Protein AF-A0A3M2U876-F1 (afdb_monomer_lite)

Radius of gyration: 27.1 Å; chains: 1; bounding box: 51×23×72 Å

Structure (mmCIF, N/CA/C/O backbone):
data_AF-A0A3M2U876-F1
#
_entry.id   AF-A0A3M2U876-F1
#
loop_
_atom_site.group_PDB
_atom_site.id
_atom_site.type_symbol
_atom_site.label_atom_id
_atom_site.label_alt_id
_atom_site.label_comp_id
_atom_site.label_asym_id
_atom_site.label_entity_id
_atom_site.label_seq_id
_atom_site.pdbx_PDB_ins_code
_atom_site.Cartn_x
_atom_site.Cartn_y
_atom_site.Cartn_z
_atom_site.occupancy
_atom_site.B_iso_or_equiv
_atom_site.auth_seq_id
_atom_site.auth_comp_id
_atom_site.auth_asym_id
_atom_site.auth_atom_id
_atom_site.pdbx_PDB_model_num
ATOM 1 N N . VAL A 1 1 ? 20.938 -2.171 9.470 1.00 62.50 1 VAL A N 1
ATOM 2 C CA . VAL A 1 1 ? 21.440 -1.481 8.250 1.00 62.50 1 VAL A CA 1
ATOM 3 C C . VAL A 1 1 ? 20.493 -1.636 7.054 1.00 62.50 1 VAL A C 1
ATOM 5 O O . VAL A 1 1 ? 20.109 -0.624 6.484 1.00 62.50 1 VAL A O 1
ATOM 8 N N . ALA A 1 2 ? 20.040 -2.848 6.699 1.00 88.06 2 ALA A N 1
ATOM 9 C CA . ALA A 1 2 ? 19.196 -3.081 5.513 1.00 88.06 2 ALA A CA 1
ATOM 10 C C . ALA A 1 2 ? 17.854 -2.311 5.481 1.00 88.06 2 ALA A C 1
ATOM 12 O O . ALA A 1 2 ? 17.417 -1.889 4.414 1.00 88.06 2 ALA A O 1
ATOM 13 N N . THR A 1 3 ? 17.208 -2.093 6.629 1.00 91.88 3 THR A N 1
ATOM 14 C CA . THR A 1 3 ? 15.942 -1.342 6.735 1.00 91.88 3 THR A CA 1
ATOM 15 C C . THR A 1 3 ? 16.098 0.135 6.381 1.00 91.88 3 THR A C 1
ATOM 17 O O . THR A 1 3 ? 15.339 0.645 5.561 1.00 91.88 3 THR A O 1
ATOM 20 N N . LEU A 1 4 ? 17.110 0.807 6.936 1.00 93.12 4 LEU A N 1
ATOM 21 C CA . LEU A 1 4 ? 17.390 2.215 6.630 1.00 93.12 4 LEU A CA 1
ATOM 22 C C . LEU A 1 4 ? 17.834 2.403 5.177 1.00 93.12 4 LEU A C 1
ATOM 24 O O . LEU A 1 4 ? 17.390 3.343 4.529 1.00 93.12 4 LEU A O 1
ATOM 28 N N . LEU A 1 5 ? 18.636 1.478 4.640 1.00 92.00 5 LEU A N 1
ATOM 29 C CA . LEU A 1 5 ? 19.031 1.502 3.231 1.00 92.00 5 LEU A CA 1
ATOM 30 C C . LEU A 1 5 ? 17.821 1.356 2.297 1.00 92.00 5 LEU A C 1
ATOM 32 O O . LEU A 1 5 ? 17.692 2.119 1.346 1.00 92.00 5 LEU A O 1
ATOM 36 N N . ARG A 1 6 ? 16.909 0.413 2.574 1.00 88.38 6 ARG A N 1
ATOM 37 C CA . ARG A 1 6 ? 15.669 0.254 1.795 1.00 88.38 6 ARG A CA 1
ATOM 38 C C . ARG A 1 6 ? 14.802 1.506 1.851 1.00 88.38 6 ARG A C 1
ATOM 40 O O . ARG A 1 6 ? 14.275 1.914 0.821 1.00 88.38 6 ARG A O 1
ATOM 47 N N . LEU A 1 7 ? 14.648 2.113 3.026 1.00 92.69 7 LEU A N 1
ATOM 48 C CA . LEU A 1 7 ? 13.887 3.353 3.164 1.00 92.69 7 LEU A CA 1
ATOM 49 C C . LEU A 1 7 ? 14.537 4.490 2.365 1.00 92.69 7 LEU A C 1
ATOM 51 O O . LEU A 1 7 ? 13.863 5.135 1.567 1.00 92.69 7 LEU A O 1
ATOM 55 N N . ALA A 1 8 ? 15.850 4.680 2.518 1.00 89.69 8 ALA A N 1
ATOM 56 C CA . ALA A 1 8 ? 16.608 5.697 1.797 1.00 89.69 8 ALA A CA 1
ATOM 57 C C . ALA A 1 8 ? 16.508 5.522 0.274 1.00 89.69 8 ALA A C 1
ATOM 59 O O . ALA A 1 8 ? 16.268 6.498 -0.430 1.00 89.69 8 ALA A O 1
ATOM 60 N N . LEU A 1 9 ? 16.621 4.288 -0.230 1.00 88.44 9 LEU A N 1
ATOM 61 C CA . LEU A 1 9 ? 16.457 3.985 -1.653 1.00 88.44 9 LEU A CA 1
ATOM 62 C C . LEU A 1 9 ? 15.037 4.290 -2.146 1.00 88.44 9 LEU A C 1
ATOM 64 O O . LEU A 1 9 ? 14.899 4.962 -3.159 1.00 88.44 9 LEU A O 1
ATOM 68 N N . ASN A 1 10 ? 13.987 3.882 -1.424 1.00 87.69 10 ASN A N 1
ATOM 69 C CA . ASN A 1 10 ? 12.603 4.177 -1.826 1.00 87.69 10 ASN A CA 1
ATOM 70 C C . ASN A 1 10 ? 12.327 5.688 -1.899 1.00 87.69 10 ASN A C 1
ATOM 72 O O . ASN A 1 10 ? 11.737 6.171 -2.868 1.00 87.69 10 ASN A O 1
ATOM 76 N N . VAL A 1 11 ? 12.787 6.446 -0.901 1.00 90.88 11 VAL A N 1
ATOM 77 C CA . VAL A 1 11 ? 12.613 7.905 -0.858 1.00 90.88 11 VAL A CA 1
ATOM 78 C C . VAL A 1 11 ? 13.422 8.586 -1.965 1.00 90.88 11 VAL A C 1
ATOM 80 O O . VAL A 1 11 ? 12.890 9.429 -2.688 1.00 90.88 11 VAL A O 1
ATOM 83 N N . ALA A 1 12 ? 14.6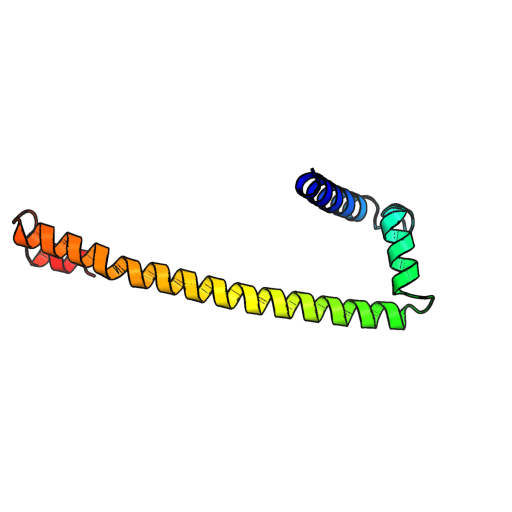89 8.197 -2.143 1.00 88.38 12 ALA A N 1
ATOM 84 C CA . ALA A 1 12 ? 15.552 8.753 -3.180 1.00 88.38 12 ALA A CA 1
ATOM 85 C C . ALA A 1 12 ? 15.024 8.453 -4.590 1.00 88.38 12 ALA A C 1
ATOM 87 O O . ALA A 1 12 ? 14.939 9.366 -5.409 1.00 88.38 12 ALA A O 1
ATOM 88 N N . SER A 1 13 ? 14.612 7.212 -4.865 1.00 86.38 13 SER A N 1
ATOM 89 C CA . SER A 1 13 ? 14.041 6.822 -6.158 1.00 86.38 13 SER A CA 1
ATOM 90 C C . SER A 1 13 ? 12.762 7.596 -6.466 1.00 86.38 13 SER A C 1
ATOM 92 O O . SER A 1 13 ? 12.643 8.147 -7.555 1.00 86.38 13 SER A O 1
ATOM 94 N N . THR A 1 14 ? 11.849 7.727 -5.498 1.00 88.81 14 THR A N 1
ATOM 95 C CA . THR A 1 14 ? 10.610 8.504 -5.684 1.00 88.81 14 THR A CA 1
ATOM 96 C C . THR A 1 14 ? 10.917 9.968 -6.001 1.00 8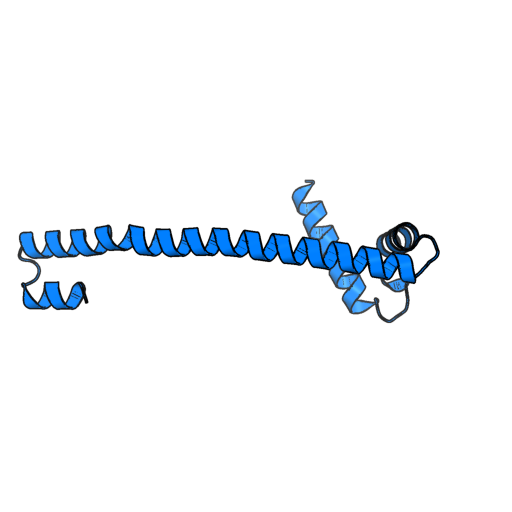8.81 14 THR A C 1
ATOM 98 O O . THR A 1 14 ? 10.360 10.531 -6.940 1.00 88.81 14 THR A O 1
ATOM 101 N N . ARG A 1 15 ? 11.861 10.582 -5.274 1.00 88.00 15 ARG A N 1
ATOM 102 C CA . ARG A 1 15 ? 12.286 11.964 -5.527 1.00 88.00 15 ARG A CA 1
ATOM 103 C C . ARG A 1 15 ? 12.858 12.144 -6.934 1.00 88.00 15 ARG A C 1
ATOM 105 O O . ARG A 1 15 ? 12.521 13.117 -7.600 1.00 88.00 15 ARG A O 1
ATOM 112 N N . VAL A 1 16 ? 13.727 11.237 -7.381 1.00 84.88 16 VAL A N 1
ATOM 113 C CA . VAL A 1 16 ? 14.336 11.329 -8.717 1.00 84.88 16 VAL A CA 1
ATOM 114 C C . VAL A 1 16 ? 13.276 11.181 -9.809 1.00 84.88 16 VAL A C 1
ATOM 116 O O . VAL A 1 16 ? 13.289 11.966 -10.752 1.00 84.88 16 VAL A O 1
ATOM 119 N N . VAL A 1 17 ? 12.316 10.264 -9.648 1.00 83.81 17 VAL A N 1
ATOM 120 C CA . VAL A 1 17 ? 11.182 10.111 -10.576 1.00 83.81 17 VAL A CA 1
ATOM 121 C C . VAL A 1 17 ? 10.331 11.381 -10.633 1.00 83.81 17 VAL A C 1
ATOM 123 O O . VAL A 1 17 ? 9.975 11.816 -11.721 1.00 83.81 17 VAL A O 1
ATOM 126 N N . MET A 1 18 ? 10.031 12.011 -9.494 1.00 83.69 18 MET A N 1
ATOM 127 C CA . MET A 1 18 ? 9.223 13.237 -9.481 1.00 83.69 18 MET A CA 1
ATOM 128 C C . MET A 1 18 ? 9.945 14.451 -10.075 1.00 83.69 18 MET A C 1
ATOM 130 O O . MET A 1 18 ? 9.294 15.302 -10.669 1.00 83.69 18 MET A O 1
ATOM 134 N N . LEU A 1 19 ? 11.267 14.552 -9.905 1.00 84.56 19 LEU A N 1
ATOM 135 C CA . LEU A 1 19 ? 12.042 15.698 -10.393 1.00 84.56 19 LEU A CA 1
ATOM 136 C C . LEU A 1 19 ? 12.440 15.571 -11.866 1.00 84.56 19 LEU A C 1
ATOM 138 O O . LEU A 1 19 ? 12.410 16.563 -12.582 1.00 84.56 19 LEU A O 1
ATOM 142 N N . HIS A 1 20 ? 12.805 14.366 -12.303 1.00 80.50 20 HIS A N 1
ATOM 143 C CA . HIS A 1 20 ? 13.447 14.139 -13.600 1.00 80.50 20 HIS A CA 1
ATOM 144 C C . HIS A 1 20 ? 12.716 13.100 -14.461 1.00 80.50 20 HIS A C 1
ATOM 146 O O . HIS A 1 20 ? 13.154 12.789 -15.561 1.00 80.50 20 HIS A O 1
ATOM 152 N N . GLY A 1 21 ? 11.596 12.532 -14.000 1.00 73.38 21 GLY A N 1
ATOM 153 C CA . GLY A 1 21 ? 10.867 11.500 -14.749 1.00 73.38 21 GLY A CA 1
ATOM 154 C C . GLY A 1 21 ? 10.279 11.987 -16.077 1.00 73.38 21 GLY A C 1
ATOM 155 O O . GLY A 1 21 ? 10.045 11.178 -16.971 1.00 73.38 21 GLY A O 1
ATOM 156 N N . GLN A 1 22 ? 10.077 13.298 -16.219 1.00 72.56 22 GLN A N 1
ATOM 157 C CA . GLN A 1 22 ? 9.602 13.937 -17.450 1.00 72.56 22 GLN A CA 1
ATOM 158 C C . GLN A 1 22 ? 10.707 14.159 -18.497 1.00 72.56 22 GLN A C 1
ATOM 160 O O . GLN A 1 22 ? 10.397 14.273 -19.679 1.00 72.56 22 GLN A O 1
ATOM 165 N N . ASP A 1 23 ? 11.983 14.143 -18.095 1.00 72.38 23 ASP A N 1
ATOM 166 C CA . ASP A 1 23 ? 13.137 14.389 -18.978 1.00 72.38 23 ASP A CA 1
ATOM 167 C C . ASP A 1 23 ? 13.573 13.125 -19.756 1.00 72.38 23 ASP A C 1
ATOM 169 O O . ASP A 1 23 ? 14.607 13.104 -20.426 1.00 72.38 23 ASP A O 1
ATOM 173 N N . GLY A 1 24 ? 12.780 12.049 -19.677 1.00 64.31 24 GLY A N 1
ATOM 174 C CA . GLY A 1 24 ? 12.976 10.786 -20.391 1.0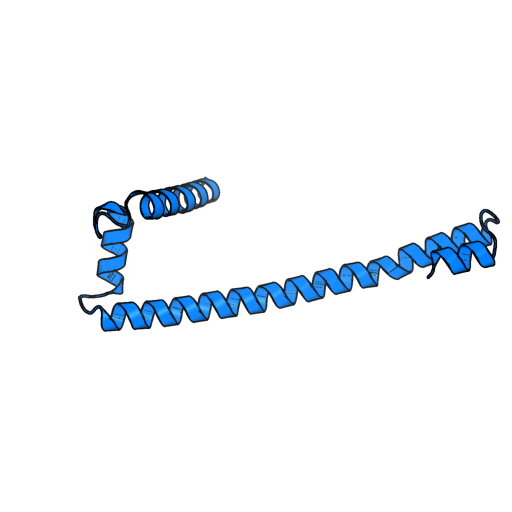0 64.31 24 GLY A CA 1
ATOM 175 C C . GLY A 1 24 ? 13.427 9.617 -19.505 1.00 64.31 24 GLY A C 1
ATOM 176 O O . GLY A 1 24 ? 13.799 9.771 -18.343 1.00 64.31 24 GLY A O 1
ATOM 177 N N . HIS A 1 25 ? 13.410 8.404 -20.071 1.00 60.75 25 HIS A N 1
ATOM 178 C CA . HIS A 1 25 ? 13.649 7.145 -19.342 1.00 60.75 25 HIS A CA 1
ATOM 179 C C . HIS A 1 25 ? 15.006 7.069 -18.616 1.00 60.75 25 HIS A C 1
ATOM 181 O O . HIS A 1 25 ? 15.109 6.403 -17.588 1.00 60.75 25 HIS A O 1
ATOM 187 N N . ALA A 1 26 ? 16.029 7.775 -19.110 1.00 62.12 26 ALA A N 1
ATOM 188 C CA . ALA A 1 26 ? 17.363 7.811 -18.505 1.00 62.12 26 ALA A CA 1
ATOM 189 C C . ALA A 1 26 ? 17.463 8.749 -17.285 1.00 62.12 26 ALA A C 1
ATOM 191 O O . ALA A 1 26 ? 18.323 8.561 -16.420 1.00 62.12 26 ALA A O 1
ATOM 192 N N . ALA A 1 27 ? 16.579 9.744 -17.191 1.00 59.34 27 ALA A N 1
ATOM 193 C CA . ALA A 1 27 ? 16.646 10.803 -16.190 1.00 59.34 27 ALA A CA 1
ATOM 194 C C . ALA A 1 27 ? 16.057 10.378 -14.828 1.00 59.34 27 ALA A C 1
ATOM 196 O O . ALA A 1 27 ? 16.483 10.861 -13.780 1.00 59.34 27 ALA A O 1
ATOM 197 N N . ALA A 1 28 ? 15.180 9.366 -14.817 1.00 64.62 28 ALA A N 1
ATOM 198 C CA . ALA A 1 28 ? 14.659 8.747 -13.595 1.00 64.62 28 ALA A CA 1
ATOM 199 C C . ALA A 1 28 ? 15.703 7.891 -12.831 1.00 64.62 28 ALA A C 1
ATOM 201 O O . ALA A 1 28 ? 15.469 7.491 -11.689 1.00 64.62 28 ALA A O 1
ATOM 202 N N . GLY A 1 29 ? 16.873 7.629 -13.427 1.00 74.38 29 GLY A N 1
ATOM 203 C CA . GLY A 1 29 ? 17.989 6.905 -12.816 1.00 74.38 29 GLY A CA 1
ATOM 204 C C . GLY A 1 29 ? 18.245 5.524 -13.431 1.00 74.38 29 GLY A C 1
ATOM 205 O O . GLY A 1 29 ? 17.322 4.785 -13.767 1.00 74.38 29 GLY A O 1
ATOM 206 N N . LYS A 1 30 ? 19.529 5.141 -13.519 1.00 78.12 30 LYS A N 1
ATOM 207 C CA . LYS A 1 30 ? 20.000 3.927 -14.223 1.00 78.12 30 LYS A CA 1
ATOM 208 C C . LYS A 1 30 ? 19.360 2.625 -13.733 1.00 78.12 30 LYS A C 1
ATOM 210 O O . LYS A 1 30 ? 19.109 1.730 -14.530 1.00 78.12 30 LYS A O 1
ATOM 215 N N . VAL A 1 31 ? 19.087 2.520 -12.431 1.00 81.44 31 VAL A N 1
ATOM 216 C CA . VAL A 1 31 ? 18.446 1.330 -11.843 1.00 81.44 31 VAL A CA 1
ATOM 217 C C . VAL A 1 31 ? 16.998 1.199 -12.320 1.00 81.44 31 VAL A C 1
ATOM 219 O O . VAL A 1 31 ? 16.566 0.100 -12.648 1.00 81.44 31 VAL A O 1
ATOM 222 N N . ILE A 1 32 ? 16.264 2.313 -12.397 1.00 81.56 32 ILE A N 1
ATOM 223 C CA . ILE A 1 32 ? 14.865 2.329 -12.842 1.00 81.56 32 ILE A CA 1
ATOM 224 C C . ILE A 1 32 ? 14.787 2.023 -14.339 1.00 81.56 32 ILE A C 1
ATOM 226 O O . ILE A 1 32 ? 13.959 1.214 -14.745 1.00 81.56 32 ILE A O 1
ATOM 230 N N . GLN A 1 33 ? 15.687 2.601 -15.140 1.00 81.56 33 GLN A N 1
ATOM 231 C CA . GLN A 1 33 ? 15.773 2.314 -16.572 1.00 81.56 33 GLN A CA 1
ATOM 232 C C . GLN A 1 33 ? 16.062 0.830 -16.840 1.00 81.56 33 GLN A C 1
ATOM 234 O O . GLN A 1 33 ? 15.308 0.187 -17.565 1.00 81.56 33 GLN A O 1
ATOM 239 N N . ALA A 1 34 ? 17.103 0.270 -16.212 1.00 82.75 34 ALA A N 1
ATOM 240 C CA . ALA A 1 34 ? 17.465 -1.136 -16.386 1.00 82.75 34 ALA A CA 1
ATOM 241 C C . ALA A 1 34 ? 16.323 -2.076 -15.968 1.00 82.75 34 ALA A C 1
ATOM 243 O O . ALA A 1 34 ? 16.050 -3.070 -16.635 1.00 82.75 34 ALA A O 1
ATOM 244 N N . PHE A 1 35 ? 15.612 -1.745 -14.886 1.00 82.38 35 PHE A N 1
ATOM 245 C CA . PHE A 1 35 ? 14.455 -2.522 -14.450 1.00 82.38 35 PHE A CA 1
ATOM 246 C C . PHE A 1 35 ? 13.281 -2.418 -15.436 1.00 82.38 35 PHE A C 1
ATOM 248 O O . PHE A 1 35 ? 12.639 -3.421 -15.737 1.00 82.38 35 PHE A O 1
ATOM 255 N N . GLY A 1 36 ? 13.021 -1.225 -15.976 1.00 80.88 36 GLY A N 1
ATOM 256 C CA . GLY A 1 36 ? 11.999 -1.005 -16.999 1.00 80.88 36 GLY A CA 1
ATOM 257 C C . GLY A 1 36 ? 12.271 -1.789 -18.283 1.00 80.88 36 GLY A C 1
ATOM 258 O O . GLY A 1 36 ? 11.366 -2.442 -18.797 1.00 80.88 36 GLY A O 1
ATOM 259 N N . GLU A 1 37 ? 13.515 -1.797 -18.765 1.00 83.38 37 GLU A N 1
ATOM 260 C CA . GLU A 1 37 ? 13.925 -2.578 -19.942 1.00 83.38 37 GLU A CA 1
ATOM 261 C C . GLU A 1 37 ? 13.714 -4.086 -19.731 1.00 83.38 37 GLU A C 1
ATOM 263 O O . GLU A 1 37 ? 13.191 -4.763 -20.617 1.00 83.38 37 GLU A O 1
ATOM 268 N N . VAL A 1 38 ? 14.023 -4.598 -18.533 1.00 82.62 38 VAL A N 1
ATOM 269 C CA . VAL A 1 38 ? 13.784 -6.004 -18.164 1.00 82.62 38 VAL A CA 1
ATOM 270 C C . VAL A 1 38 ? 12.291 -6.345 -18.125 1.00 82.62 38 VAL A C 1
ATOM 272 O O . VAL A 1 38 ? 11.898 -7.412 -18.589 1.00 82.62 38 VAL A O 1
ATOM 275 N N . VAL A 1 39 ? 11.449 -5.458 -17.588 1.00 82.88 39 VAL A N 1
ATOM 276 C CA . VAL A 1 39 ? 10.000 -5.703 -17.455 1.00 82.88 39 VAL A C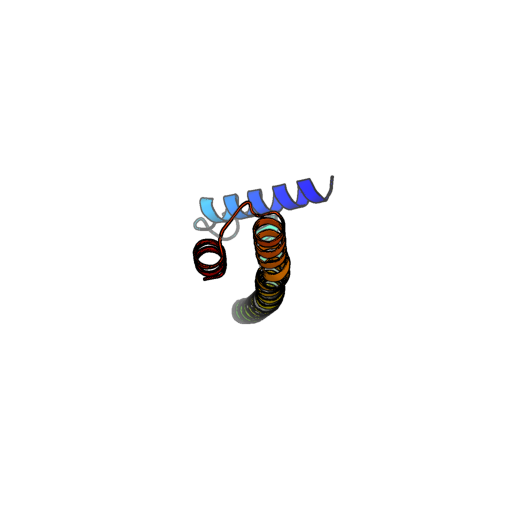A 1
ATOM 277 C C . VAL A 1 39 ? 9.272 -5.599 -18.796 1.00 82.88 39 VAL A C 1
ATOM 279 O O . VAL A 1 39 ? 8.348 -6.366 -19.057 1.00 82.88 39 VAL A O 1
ATOM 282 N N . ILE A 1 40 ? 9.667 -4.648 -19.643 1.00 85.00 40 ILE A N 1
ATOM 283 C CA . ILE A 1 40 ? 9.022 -4.404 -20.938 1.00 85.00 40 ILE A CA 1
ATOM 284 C C . ILE A 1 40 ? 9.511 -5.419 -21.982 1.00 85.00 40 ILE A C 1
ATOM 286 O O . ILE A 1 40 ? 8.761 -5.759 -22.896 1.00 85.00 40 ILE A O 1
ATOM 290 N N . GLY A 1 41 ? 10.750 -5.917 -21.870 1.00 78.69 41 GLY A N 1
ATOM 291 C CA . GLY A 1 41 ? 11.290 -6.948 -22.765 1.00 78.69 41 GLY A CA 1
ATOM 292 C C . GLY A 1 41 ? 11.243 -6.566 -24.252 1.00 78.69 41 GLY A C 1
ATOM 293 O O . GLY A 1 41 ? 11.150 -7.438 -25.110 1.00 78.69 41 GLY A O 1
ATOM 294 N N . GLY A 1 42 ? 11.232 -5.263 -24.558 1.00 79.94 42 GLY A N 1
ATOM 295 C CA . GLY A 1 42 ? 11.083 -4.719 -25.913 1.00 79.94 42 GLY A CA 1
ATOM 296 C C . GLY A 1 42 ? 9.641 -4.559 -26.420 1.00 79.94 42 GLY A C 1
ATOM 297 O O . GLY A 1 42 ? 9.454 -4.010 -27.502 1.00 79.94 42 GLY A O 1
ATOM 298 N N . ASN A 1 43 ? 8.615 -4.972 -25.664 1.00 88.62 43 ASN A N 1
ATOM 299 C CA . ASN A 1 43 ? 7.208 -4.802 -26.037 1.00 88.62 43 ASN A CA 1
ATOM 300 C C . ASN A 1 43 ? 6.425 -3.991 -24.992 1.00 88.62 43 ASN A C 1
ATOM 302 O O . ASN A 1 43 ? 6.031 -4.497 -23.939 1.00 88.62 43 ASN A O 1
ATOM 306 N N . TYR A 1 44 ? 6.111 -2.737 -25.327 1.00 86.12 44 TYR A N 1
ATOM 307 C CA . TYR A 1 44 ? 5.321 -1.842 -24.473 1.00 86.12 44 TYR A CA 1
ATOM 308 C C . TYR A 1 44 ? 3.948 -2.409 -24.080 1.00 86.12 44 TYR A C 1
ATOM 310 O O . TYR A 1 44 ? 3.489 -2.150 -22.969 1.00 86.12 44 TYR A O 1
ATOM 318 N N . VAL A 1 45 ? 3.313 -3.223 -24.931 1.00 90.31 45 VAL A N 1
ATOM 319 C CA . VAL A 1 45 ? 2.035 -3.883 -24.611 1.00 90.31 45 VAL A CA 1
ATOM 320 C C . VAL A 1 45 ? 2.216 -4.866 -23.455 1.00 90.31 45 VAL A C 1
ATOM 322 O O . VAL A 1 45 ? 1.418 -4.864 -22.520 1.00 90.31 45 VAL A O 1
ATOM 325 N N . VAL A 1 46 ? 3.295 -5.655 -23.470 1.00 89.44 46 VAL A N 1
ATOM 326 C CA . VAL A 1 46 ? 3.630 -6.575 -22.370 1.00 89.44 46 VAL A CA 1
ATOM 327 C C . VAL A 1 46 ? 3.892 -5.784 -21.089 1.00 89.44 46 VAL A C 1
ATOM 329 O O . VAL A 1 46 ? 3.339 -6.119 -20.043 1.00 89.44 46 VAL A O 1
ATOM 332 N N . GLY A 1 47 ? 4.645 -4.685 -21.185 1.00 89.38 47 GLY A N 1
ATOM 333 C CA . GLY A 1 47 ? 4.908 -3.794 -20.053 1.00 89.38 47 GLY A CA 1
ATOM 334 C C . GLY A 1 47 ? 3.634 -3.252 -19.396 1.00 89.38 47 GLY A C 1
ATOM 335 O O . GLY A 1 47 ? 3.501 -3.309 -18.173 1.00 89.38 47 GLY A O 1
ATOM 336 N N . ILE A 1 48 ? 2.666 -2.784 -20.192 1.00 90.56 48 ILE A N 1
ATOM 337 C CA . ILE A 1 48 ? 1.380 -2.277 -19.685 1.00 90.56 48 ILE A CA 1
ATOM 338 C C . ILE A 1 48 ? 0.561 -3.392 -19.023 1.00 90.56 48 ILE A C 1
ATOM 340 O O . ILE A 1 48 ? -0.017 -3.170 -17.959 1.00 90.56 48 ILE A O 1
ATOM 344 N N . VAL A 1 49 ? 0.528 -4.596 -19.604 1.00 93.69 49 VAL A N 1
ATOM 345 C CA . VAL A 1 49 ? -0.190 -5.740 -19.016 1.00 93.69 49 VAL A CA 1
ATOM 346 C C . VAL A 1 49 ? 0.415 -6.129 -17.667 1.00 93.69 49 VAL A C 1
ATOM 348 O O . VAL A 1 49 ? -0.315 -6.281 -16.687 1.00 93.69 49 VAL A O 1
ATOM 351 N N . VAL A 1 50 ? 1.744 -6.235 -17.580 1.00 91.50 50 VAL A N 1
ATOM 352 C CA . VAL A 1 50 ? 2.439 -6.537 -16.319 1.00 91.50 50 VAL A CA 1
ATOM 353 C C . VAL A 1 50 ? 2.186 -5.440 -15.284 1.00 91.50 50 VAL A C 1
ATOM 355 O O . VAL A 1 50 ? 1.870 -5.746 -14.134 1.00 91.50 50 VAL A O 1
ATOM 358 N N . PHE A 1 51 ? 2.251 -4.168 -15.686 1.00 90.38 51 PHE A N 1
ATOM 359 C CA . PHE A 1 51 ? 1.928 -3.043 -14.811 1.00 90.38 51 PHE A CA 1
ATOM 360 C C . PHE A 1 51 ? 0.493 -3.125 -14.275 1.00 90.38 51 PHE A C 1
ATOM 362 O O . PHE A 1 51 ? 0.286 -2.984 -13.071 1.00 90.38 51 PHE A O 1
ATOM 369 N N . ALA A 1 52 ? -0.491 -3.419 -15.130 1.00 95.00 52 ALA A N 1
ATOM 370 C CA . ALA A 1 52 ? -1.885 -3.568 -14.721 1.00 95.00 52 ALA A CA 1
ATOM 371 C C . ALA A 1 52 ? -2.072 -4.719 -13.718 1.00 95.00 52 ALA A C 1
ATOM 373 O O . ALA A 1 52 ? -2.755 -4.545 -12.709 1.00 95.00 52 ALA A O 1
ATOM 374 N N . ILE A 1 53 ? -1.417 -5.866 -13.938 1.00 95.19 53 ILE A N 1
ATOM 375 C CA . ILE A 1 53 ? -1.437 -7.000 -12.999 1.00 95.19 53 ILE A CA 1
ATOM 376 C C . ILE A 1 53 ? -0.866 -6.578 -11.640 1.00 95.19 53 ILE A C 1
ATOM 378 O O . ILE A 1 53 ? -1.504 -6.793 -10.608 1.00 95.19 53 ILE A O 1
ATOM 382 N N . LEU A 1 54 ? 0.313 -5.948 -11.625 1.00 93.19 54 LEU A N 1
ATOM 383 C CA . LEU A 1 54 ? 0.949 -5.489 -10.389 1.00 93.19 54 LEU A CA 1
ATOM 384 C C . LEU A 1 54 ? 0.105 -4.433 -9.670 1.00 93.19 54 LEU A C 1
ATOM 386 O O . LEU A 1 54 ? -0.011 -4.481 -8.445 1.00 93.19 54 LEU A O 1
ATOM 390 N N . MET A 1 55 ? -0.507 -3.507 -10.407 1.00 94.12 55 MET A N 1
ATOM 391 C CA . MET A 1 55 ? -1.415 -2.500 -9.863 1.00 94.12 55 MET A CA 1
ATOM 392 C C . MET A 1 55 ? -2.624 -3.156 -9.186 1.00 94.12 55 MET A C 1
ATOM 394 O O . MET A 1 55 ? -2.932 -2.824 -8.042 1.00 94.12 55 MET A O 1
ATOM 398 N N . ILE A 1 56 ? -3.271 -4.122 -9.848 1.00 96.81 56 ILE A N 1
ATOM 399 C CA . ILE A 1 56 ? -4.421 -4.854 -9.297 1.00 96.81 56 ILE A CA 1
ATOM 400 C C . ILE A 1 56 ? -4.016 -5.636 -8.045 1.00 96.81 56 ILE A C 1
ATOM 402 O O . ILE A 1 56 ? -4.709 -5.559 -7.032 1.00 96.81 56 ILE A O 1
ATOM 406 N N . ILE A 1 57 ? -2.890 -6.357 -8.077 1.00 96.31 57 ILE A N 1
ATOM 407 C CA . ILE A 1 57 ? -2.395 -7.108 -6.914 1.00 96.31 57 ILE A CA 1
ATOM 408 C C . ILE A 1 57 ? -2.150 -6.164 -5.735 1.00 96.31 57 ILE A C 1
ATOM 410 O O . ILE A 1 57 ? -2.639 -6.428 -4.636 1.00 96.31 57 ILE A O 1
ATOM 414 N N . ASN A 1 58 ? -1.437 -5.055 -5.956 1.00 93.69 58 ASN A N 1
ATOM 415 C CA . ASN A 1 58 ? -1.175 -4.072 -4.905 1.00 93.69 58 ASN A CA 1
ATOM 416 C C . ASN A 1 58 ? -2.478 -3.507 -4.338 1.00 93.69 58 ASN A C 1
ATOM 418 O O . ASN A 1 58 ? -2.644 -3.467 -3.120 1.00 93.69 58 ASN A O 1
ATOM 422 N N . PHE A 1 59 ? -3.429 -3.147 -5.201 1.00 94.62 59 PHE A N 1
ATOM 423 C CA . PHE A 1 59 ? -4.726 -2.642 -4.770 1.00 94.62 59 PHE A CA 1
ATOM 424 C C . PHE A 1 59 ? -5.476 -3.666 -3.906 1.00 94.62 59 PHE A C 1
ATOM 426 O O . PHE A 1 59 ? -5.844 -3.361 -2.774 1.00 94.62 59 PHE A O 1
ATOM 433 N N . VAL A 1 60 ? -5.619 -4.910 -4.377 1.00 94.69 60 VAL A N 1
ATOM 434 C CA . VAL A 1 60 ? -6.313 -5.984 -3.644 1.00 94.69 60 VAL A CA 1
ATOM 435 C C . VAL A 1 60 ? -5.657 -6.264 -2.289 1.00 94.69 60 VAL A C 1
ATOM 437 O O . VAL A 1 60 ? -6.362 -6.460 -1.296 1.00 94.69 60 VAL A O 1
ATOM 440 N N . VAL A 1 61 ? -4.323 -6.283 -2.219 1.00 95.31 61 VAL A N 1
ATOM 441 C CA . VAL A 1 61 ? -3.588 -6.500 -0.963 1.00 95.31 61 VAL A CA 1
ATOM 442 C C . VAL A 1 61 ? -3.830 -5.357 0.019 1.00 95.31 61 VAL A C 1
ATOM 444 O O . VAL A 1 61 ? -4.109 -5.624 1.190 1.00 95.31 61 VAL A O 1
ATOM 447 N N . ILE A 1 62 ? -3.780 -4.104 -0.443 1.00 92.56 62 ILE A N 1
ATOM 448 C CA . ILE A 1 62 ? -4.041 -2.927 0.394 1.00 92.56 62 ILE A CA 1
ATOM 449 C C . ILE A 1 62 ? -5.478 -2.961 0.919 1.00 92.56 62 ILE A C 1
ATOM 451 O O . ILE A 1 62 ? -5.679 -2.827 2.123 1.00 92.56 62 ILE A O 1
ATOM 455 N N . THR A 1 63 ? -6.471 -3.220 0.064 1.00 91.19 63 THR A N 1
ATOM 456 C CA . THR A 1 63 ? -7.882 -3.286 0.476 1.00 91.19 63 THR A CA 1
ATOM 457 C C . THR A 1 63 ? -8.125 -4.399 1.498 1.00 91.19 63 THR A C 1
ATOM 459 O O . THR A 1 63 ? -8.756 -4.166 2.530 1.00 91.19 63 THR A O 1
ATOM 462 N N . LYS A 1 64 ? -7.576 -5.602 1.274 1.00 89.38 64 LYS A N 1
ATOM 463 C CA . LYS A 1 64 ? -7.670 -6.714 2.239 1.00 89.38 64 LYS A CA 1
ATOM 464 C C . LYS A 1 64 ? -6.931 -6.414 3.549 1.00 89.38 64 LYS A C 1
ATOM 466 O O . LYS A 1 64 ? -7.362 -6.849 4.615 1.00 89.38 64 LYS A O 1
ATOM 471 N N . GLY A 1 65 ? -5.817 -5.685 3.488 1.00 88.88 65 GLY A N 1
ATOM 472 C CA . GLY A 1 65 ? -5.090 -5.205 4.664 1.00 88.88 65 GLY A CA 1
ATOM 473 C C . GLY A 1 65 ? -5.901 -4.192 5.474 1.00 88.88 65 GLY A C 1
ATOM 474 O O . GLY A 1 65 ? -6.053 -4.361 6.682 1.00 88.88 65 GLY A O 1
ATOM 475 N N . ALA A 1 66 ? -6.476 -3.195 4.801 1.00 88.94 66 ALA A N 1
ATOM 476 C CA . ALA A 1 66 ? -7.292 -2.148 5.407 1.00 88.94 66 ALA A CA 1
ATOM 477 C C . ALA A 1 66 ? -8.540 -2.711 6.105 1.00 88.94 66 ALA A C 1
ATOM 479 O O . ALA A 1 66 ? -8.855 -2.289 7.215 1.00 88.94 66 ALA A O 1
ATOM 480 N N . GLY A 1 67 ? -9.197 -3.714 5.510 1.00 89.19 67 GLY A N 1
ATOM 481 C CA . GLY A 1 67 ? -10.338 -4.394 6.133 1.00 89.19 67 GLY A CA 1
ATOM 482 C C . GLY A 1 67 ? -9.994 -5.019 7.489 1.00 89.19 67 GLY A C 1
ATOM 483 O O . GLY A 1 67 ? -10.704 -4.797 8.466 1.00 89.19 67 GLY A O 1
ATOM 484 N N . ARG A 1 68 ? -8.853 -5.718 7.583 1.00 88.44 68 ARG A N 1
ATOM 485 C CA . ARG A 1 68 ? -8.381 -6.307 8.851 1.00 88.44 68 ARG A CA 1
ATOM 486 C C . ARG A 1 68 ? -8.061 -5.248 9.905 1.00 88.44 68 ARG A C 1
ATOM 488 O O . ARG A 1 68 ? -8.358 -5.441 11.077 1.00 88.44 68 ARG A O 1
ATOM 495 N N . ILE A 1 69 ? -7.476 -4.121 9.500 1.00 89.31 69 ILE A N 1
ATOM 496 C CA . ILE A 1 69 ? -7.202 -3.005 10.418 1.00 89.31 69 ILE A CA 1
ATOM 497 C C . ILE A 1 69 ? -8.518 -2.395 10.926 1.00 89.31 69 ILE A C 1
ATOM 499 O O . ILE A 1 69 ? -8.645 -2.147 12.121 1.00 89.31 69 ILE A O 1
ATOM 503 N N . SER A 1 70 ? -9.517 -2.218 10.056 1.00 86.88 70 SER A N 1
ATOM 504 C CA . SER A 1 70 ? -10.834 -1.690 10.437 1.00 86.88 70 SER A CA 1
ATOM 505 C C . SER A 1 70 ? -11.580 -2.599 11.418 1.00 86.88 70 SER A C 1
ATOM 507 O O . SER A 1 70 ? -12.222 -2.094 12.336 1.00 86.88 70 SER A O 1
ATOM 509 N N . GLU A 1 71 ? -11.497 -3.921 11.250 1.00 91.25 71 GLU A N 1
ATOM 510 C CA . GLU A 1 71 ? -12.067 -4.896 12.192 1.00 91.25 71 GLU A CA 1
ATOM 511 C C . GLU A 1 71 ? -11.434 -4.747 13.576 1.00 91.25 71 GLU A C 1
ATOM 513 O O . GLU A 1 71 ? -12.130 -4.668 14.587 1.00 91.25 71 GLU A O 1
ATOM 518 N N . VAL A 1 72 ? -10.105 -4.645 13.612 1.00 91.12 72 VAL A N 1
ATOM 519 C CA . VAL A 1 72 ? -9.353 -4.476 14.853 1.00 91.12 72 VAL A CA 1
ATOM 520 C C . VAL A 1 72 ? -9.702 -3.149 15.526 1.00 91.12 72 VAL A C 1
ATOM 522 O O . VAL A 1 72 ? -9.950 -3.138 16.726 1.00 91.12 72 VAL A O 1
ATOM 525 N N . SER A 1 73 ? -9.797 -2.041 14.786 1.00 85.50 73 SER A N 1
ATOM 526 C CA . SER A 1 73 ? -10.218 -0.749 15.347 1.00 85.50 73 SER A CA 1
ATOM 527 C C . SER A 1 73 ? -11.640 -0.789 15.907 1.00 85.50 73 SER A C 1
ATOM 529 O O . SER A 1 73 ? -11.856 -0.332 17.028 1.00 85.50 73 SER A O 1
ATOM 531 N N . ALA A 1 74 ? -12.593 -1.376 15.175 1.00 89.31 74 ALA A N 1
ATOM 532 C CA . ALA A 1 74 ? -13.961 -1.543 15.659 1.00 89.31 74 ALA A CA 1
ATOM 533 C C . ALA A 1 74 ? -13.988 -2.384 16.938 1.00 89.31 74 ALA A C 1
ATOM 535 O O . ALA A 1 74 ? -14.640 -2.014 17.914 1.00 89.31 74 ALA A O 1
ATOM 536 N N . ARG A 1 75 ? -13.218 -3.474 16.967 1.00 90.12 75 ARG A N 1
ATOM 537 C CA . ARG A 1 75 ? -13.105 -4.336 18.137 1.00 90.12 75 ARG A CA 1
ATOM 538 C C . ARG A 1 75 ? -12.468 -3.621 19.324 1.00 90.12 75 ARG A C 1
ATOM 540 O O . ARG A 1 75 ? -13.009 -3.713 20.411 1.00 90.12 75 ARG A O 1
ATOM 547 N N . PHE A 1 76 ? -11.416 -2.830 19.125 1.00 87.94 76 PHE A N 1
ATOM 548 C CA . PHE A 1 76 ? -10.841 -2.007 20.193 1.00 87.94 76 PHE A CA 1
ATOM 549 C C . PHE A 1 76 ? -11.842 -1.000 20.767 1.00 87.94 76 PHE A C 1
ATOM 551 O O . PHE A 1 76 ? -11.885 -0.799 21.978 1.00 87.94 76 PHE A O 1
ATOM 558 N N . THR A 1 77 ? -12.663 -0.373 19.923 1.00 85.31 77 THR A N 1
ATOM 559 C CA . THR A 1 77 ? -13.721 0.531 20.391 1.00 85.31 77 THR A CA 1
ATOM 560 C C . THR A 1 77 ? -14.810 -0.216 21.165 1.00 85.31 77 THR A C 1
ATOM 562 O O . THR A 1 77 ? -15.242 0.259 22.215 1.00 85.31 77 THR A O 1
ATOM 565 N N . LEU A 1 78 ? -15.239 -1.388 20.683 1.00 86.19 78 LEU A N 1
ATOM 566 C CA . LEU A 1 78 ? -16.229 -2.225 21.366 1.00 86.19 78 LEU A CA 1
ATOM 567 C C . LEU A 1 78 ? -15.691 -2.775 22.700 1.00 86.19 78 LEU A C 1
ATOM 569 O O . LEU A 1 78 ? -16.385 -2.694 23.710 1.00 86.19 78 LEU A O 1
ATOM 573 N N . ASP A 1 79 ? -14.444 -3.248 22.732 1.00 87.69 79 ASP A N 1
ATOM 574 C CA . ASP A 1 79 ? -13.776 -3.787 23.925 1.00 87.69 79 ASP A CA 1
ATOM 575 C C . ASP A 1 79 ? -13.511 -2.697 24.987 1.00 87.69 79 ASP A C 1
ATOM 577 O O . ASP A 1 79 ? -13.401 -2.996 26.176 1.00 87.69 79 ASP A O 1
ATOM 581 N N . ALA A 1 80 ? -13.466 -1.417 24.598 1.00 82.81 80 ALA A N 1
ATOM 582 C CA . ALA A 1 80 ? -13.337 -0.290 25.524 1.00 82.81 80 ALA A CA 1
ATOM 583 C C . ALA A 1 80 ? -14.660 0.108 26.218 1.00 82.81 80 ALA A C 1
ATOM 585 O O . ALA A 1 80 ? -14.633 0.763 27.266 1.00 82.81 80 ALA A O 1
ATOM 586 N N . MET A 1 81 ? -15.827 -0.280 25.680 1.00 86.12 81 MET A N 1
ATOM 587 C CA . MET A 1 81 ? -17.132 0.077 26.261 1.00 86.12 81 MET A CA 1
ATOM 588 C C . MET A 1 81 ? -17.388 -0.522 27.655 1.00 86.12 81 MET A C 1
ATOM 590 O O . MET A 1 81 ? -17.829 0.234 28.525 1.00 86.12 81 MET A O 1
ATOM 594 N N . PRO A 1 82 ? -17.099 -1.813 27.926 1.00 85.00 82 PRO A N 1
ATOM 595 C CA . PRO A 1 82 ? -17.247 -2.388 29.262 1.00 85.00 82 PRO A CA 1
ATOM 596 C C . PRO A 1 82 ? -16.416 -1.663 30.321 1.00 85.00 82 PRO A C 1
ATOM 598 O O . PRO A 1 82 ? -16.917 -1.414 31.409 1.00 85.00 82 PRO A O 1
ATOM 601 N N . GLY A 1 83 ? -15.184 -1.253 29.999 1.00 85.50 83 GLY A N 1
ATOM 602 C CA . GLY A 1 83 ? -14.333 -0.504 30.930 1.00 85.50 83 GLY A CA 1
ATOM 603 C C . GLY A 1 83 ? -14.935 0.851 31.313 1.00 85.50 83 GLY A C 1
ATOM 604 O O . GLY A 1 83 ? -14.964 1.209 32.490 1.00 85.50 83 GLY A O 1
ATOM 605 N N . LYS A 1 84 ? -15.495 1.574 30.334 1.00 82.62 84 LYS A N 1
ATOM 606 C CA . LYS A 1 84 ? -16.205 2.839 30.583 1.00 82.62 84 LYS A CA 1
ATOM 607 C C . LYS A 1 84 ? -17.466 2.622 31.427 1.00 82.62 84 LYS A C 1
ATOM 609 O O . LYS A 1 84 ? -17.735 3.416 32.321 1.00 82.62 84 LYS A O 1
ATOM 614 N N . GLN A 1 85 ? -18.225 1.554 31.172 1.00 85.12 85 GLN A N 1
ATOM 615 C CA . GLN A 1 85 ? -19.430 1.233 31.946 1.00 85.12 85 GLN A CA 1
ATOM 616 C C . GLN A 1 85 ? -19.099 0.794 33.379 1.00 85.12 85 GLN A C 1
ATOM 618 O O . GLN A 1 85 ? -19.708 1.298 34.317 1.00 85.12 85 GLN A O 1
ATOM 623 N N . MET A 1 86 ? -18.074 -0.042 33.557 1.00 82.75 86 MET A N 1
ATOM 624 C CA . MET A 1 86 ? -17.622 -0.530 34.861 1.00 82.75 86 MET A CA 1
ATOM 625 C C . MET A 1 86 ? -17.089 0.601 35.751 1.00 82.75 86 MET A C 1
ATOM 627 O O . MET A 1 86 ? -17.338 0.595 36.953 1.00 82.75 86 MET A O 1
ATOM 631 N N . ALA A 1 87 ? -16.418 1.606 35.176 1.00 84.12 87 ALA A N 1
ATOM 632 C CA . ALA A 1 87 ? -16.022 2.811 35.908 1.00 84.12 87 ALA A CA 1
ATOM 633 C C . ALA A 1 87 ? -17.241 3.617 36.402 1.00 84.12 87 ALA A C 1
ATOM 635 O O . ALA A 1 87 ? -17.265 4.063 37.544 1.00 84.12 87 ALA A O 1
ATOM 636 N N . ILE A 1 88 ? -18.287 3.747 35.576 1.00 84.50 88 ILE A N 1
ATOM 637 C CA . ILE A 1 88 ? -19.532 4.439 35.953 1.00 84.50 88 ILE A CA 1
ATOM 638 C C . ILE A 1 88 ? -20.295 3.655 37.033 1.00 84.50 88 ILE A C 1
ATOM 640 O O . ILE A 1 88 ? -20.856 4.258 37.944 1.00 84.50 88 ILE A O 1
ATOM 644 N N . ASP A 1 89 ? -20.331 2.322 36.948 1.00 86.50 89 ASP A N 1
ATOM 645 C CA . ASP A 1 89 ? -20.928 1.466 37.982 1.00 86.50 89 ASP A CA 1
ATOM 646 C C . ASP A 1 89 ? -20.169 1.558 39.314 1.00 86.50 89 ASP A C 1
ATOM 648 O O . ASP A 1 89 ? -20.792 1.601 40.375 1.00 86.50 89 ASP A O 1
ATOM 652 N N . ALA A 1 90 ? -18.835 1.626 39.273 1.00 85.31 90 ALA A N 1
ATOM 653 C CA . ALA A 1 90 ? -18.006 1.807 40.461 1.00 85.31 90 ALA A CA 1
ATOM 654 C C . ALA A 1 90 ? -18.244 3.174 41.123 1.00 85.31 90 ALA A C 1
ATOM 656 O O . ALA A 1 90 ? -18.453 3.228 42.335 1.00 85.31 90 ALA A O 1
ATOM 657 N N . ASP A 1 91 ? -18.291 4.255 40.339 1.00 87.00 91 ASP A N 1
ATOM 658 C CA . ASP A 1 91 ? -18.588 5.602 40.838 1.00 87.00 91 ASP A CA 1
ATOM 659 C C . ASP A 1 91 ? -19.995 5.683 41.463 1.00 87.00 91 ASP A C 1
ATOM 661 O O . ASP A 1 91 ? -20.179 6.323 42.502 1.00 87.00 91 ASP A O 1
ATOM 665 N N . LEU A 1 92 ? -20.989 5.016 40.858 1.00 88.00 92 LEU A N 1
ATOM 666 C CA . LEU A 1 92 ? -22.365 4.955 41.367 1.00 88.00 92 LEU A CA 1
ATOM 667 C C . LEU A 1 92 ? -22.442 4.168 42.684 1.00 88.00 92 LEU A C 1
ATOM 669 O O . LEU A 1 92 ? -23.062 4.628 43.640 1.00 88.00 92 LEU A O 1
ATOM 673 N N . ASN A 1 93 ? -21.782 3.007 42.759 1.00 87.31 93 ASN A N 1
ATOM 674 C CA . ASN A 1 93 ? -21.731 2.194 43.979 1.00 87.31 93 ASN A CA 1
ATOM 675 C C . ASN A 1 93 ? -20.938 2.867 45.112 1.00 87.31 93 A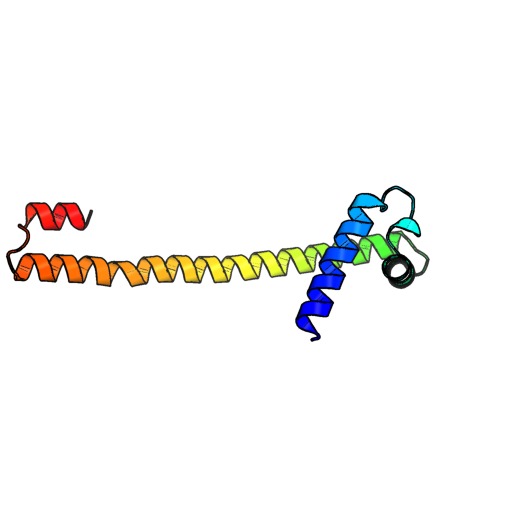SN A C 1
ATOM 677 O O . ASN A 1 93 ? -21.245 2.644 46.281 1.00 87.31 93 ASN A O 1
ATOM 681 N N . ALA A 1 94 ? -19.944 3.697 44.787 1.00 89.44 94 ALA A N 1
ATOM 682 C CA . ALA A 1 94 ? -19.190 4.492 45.757 1.00 89.44 94 ALA A CA 1
ATOM 683 C C . ALA A 1 94 ? -19.933 5.763 46.221 1.00 89.44 94 ALA A C 1
ATOM 685 O O . ALA A 1 94 ? -19.440 6.469 47.100 1.00 89.44 94 ALA A O 1
ATOM 686 N N . GLY A 1 95 ? -21.097 6.076 45.636 1.00 86.81 95 GLY A N 1
ATOM 687 C CA . GLY A 1 95 ? -21.871 7.281 45.944 1.00 86.81 95 GLY A CA 1
ATOM 688 C C . GLY A 1 95 ? -21.262 8.581 45.404 1.00 86.81 95 GLY A C 1
ATOM 689 O O . GLY A 1 95 ? -21.662 9.659 45.836 1.00 86.81 95 GLY A O 1
ATOM 690 N N . LEU A 1 96 ? -20.300 8.499 44.476 1.00 86.62 96 LEU A N 1
ATOM 691 C CA . LEU A 1 96 ? -19.647 9.660 43.853 1.00 86.62 96 LEU A CA 1
ATOM 692 C C . LEU A 1 96 ? -20.525 10.321 42.780 1.00 86.62 96 LEU A C 1
ATOM 694 O O . LEU A 1 96 ? -20.355 11.504 42.486 1.00 86.62 96 LEU A O 1
ATOM 698 N N . ILE A 1 97 ? -21.449 9.561 42.189 1.00 88.19 97 ILE A N 1
ATOM 699 C CA . ILE A 1 97 ? -22.424 10.030 41.199 1.00 88.19 97 ILE A CA 1
ATOM 700 C C . ILE A 1 97 ? -23.816 9.479 41.522 1.00 88.19 97 ILE A C 1
ATOM 702 O O . ILE A 1 97 ? -23.943 8.420 42.135 1.00 88.19 97 ILE A O 1
ATOM 706 N N . ASP A 1 98 ? -24.865 10.177 41.087 1.00 87.88 98 ASP A N 1
ATOM 707 C CA . ASP A 1 98 ? -26.250 9.728 41.226 1.00 87.88 98 ASP A CA 1
ATOM 708 C C . ASP A 1 98 ? -26.733 8.932 39.990 1.00 87.88 98 ASP A C 1
ATOM 710 O O . ASP A 1 98 ? -26.093 8.893 38.936 1.00 87.88 98 ASP A O 1
ATOM 714 N N . GLN A 1 99 ? -27.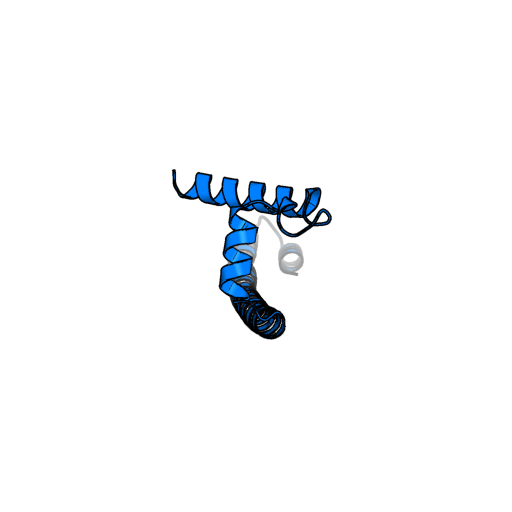876 8.248 40.117 1.00 87.00 99 GLN A N 1
ATOM 715 C CA . GLN A 1 99 ? -28.519 7.504 39.021 1.00 87.00 99 GLN A CA 1
ATOM 716 C C . GLN A 1 99 ? -28.733 8.339 37.735 1.00 87.00 99 GLN A C 1
ATOM 718 O O . GLN A 1 99 ? -28.425 7.840 36.645 1.00 87.00 99 GLN A O 1
ATOM 723 N N . PRO A 1 100 ? -29.255 9.583 37.795 1.00 87.38 100 PRO A N 1
ATOM 724 C CA . PRO A 1 100 ? -29.419 10.397 36.591 1.00 87.38 100 PRO A CA 1
ATOM 725 C C . PRO A 1 100 ? -28.083 10.818 35.947 1.00 87.38 100 PRO A C 1
ATOM 727 O O . PRO A 1 100 ? -27.986 10.807 34.716 1.00 87.38 100 PRO A O 1
ATOM 730 N N . GLU A 1 101 ? -27.037 11.105 36.725 1.00 85.81 101 GLU A N 1
ATOM 731 C CA . GLU A 1 101 ? -25.674 11.379 36.247 1.00 85.81 101 GLU A CA 1
ATOM 732 C C . GLU A 1 101 ? -25.049 10.142 35.591 1.00 85.81 101 GLU A C 1
ATOM 734 O O . GLU A 1 101 ? -24.503 10.224 34.488 1.00 85.81 101 GLU A O 1
ATOM 739 N N . ALA A 1 102 ? -25.188 8.970 36.215 1.00 83.56 102 ALA A N 1
ATOM 740 C CA . ALA A 1 102 ? -24.717 7.701 35.668 1.00 83.56 102 ALA A CA 1
ATOM 741 C C . ALA A 1 102 ? -25.394 7.374 34.328 1.00 83.56 102 ALA A C 1
ATOM 743 O O . ALA A 1 102 ? -24.726 6.959 33.378 1.00 83.56 102 ALA A O 1
ATOM 744 N N . LYS A 1 103 ? -26.707 7.619 34.212 1.00 85.31 103 LYS A N 1
ATOM 745 C CA . LYS A 1 103 ? -27.456 7.442 32.960 1.00 85.31 103 LYS A CA 1
ATOM 746 C C . LYS A 1 103 ? -26.969 8.398 31.869 1.00 85.31 103 LYS A C 1
ATOM 748 O O . LYS A 1 103 ? -26.830 7.976 30.723 1.00 85.31 103 LYS A O 1
ATOM 753 N N . ARG A 1 104 ? -26.647 9.650 32.221 1.00 85.94 104 ARG A N 1
ATOM 754 C CA . ARG A 1 104 ? -26.089 10.641 31.285 1.00 85.94 104 ARG A CA 1
ATOM 755 C C . ARG A 1 104 ? -24.689 10.265 30.790 1.00 85.94 104 ARG A C 1
ATOM 757 O O . ARG A 1 104 ? -24.373 10.551 29.646 1.00 85.94 104 ARG A O 1
ATOM 764 N N . ARG A 1 105 ? -23.860 9.617 31.616 1.00 82.56 105 ARG A N 1
ATOM 765 C CA . ARG A 1 105 ? -22.493 9.189 31.246 1.00 82.56 105 ARG A CA 1
ATOM 766 C C . ARG A 1 105 ? -22.429 7.909 30.394 1.00 82.56 105 ARG A C 1
ATOM 768 O O . ARG A 1 105 ? -21.396 7.660 29.764 1.00 82.56 105 ARG A O 1
ATOM 775 N N . ARG A 1 106 ? -23.492 7.092 30.408 1.00 82.50 106 ARG A N 1
ATOM 776 C CA . ARG A 1 106 ? -23.638 5.864 29.594 1.00 82.50 106 ARG A CA 1
ATOM 777 C C . ARG A 1 106 ? -24.220 6.118 28.202 1.00 82.50 106 ARG A C 1
ATOM 779 O O . ARG A 1 106 ? -23.973 5.299 27.321 1.00 82.50 106 ARG A O 1
ATOM 786 N N . ALA A 1 107 ? -25.005 7.189 28.052 1.00 76.88 107 ALA A N 1
ATOM 787 C CA . ALA A 1 107 ? -25.474 7.693 26.760 1.00 76.88 107 ALA A CA 1
ATOM 788 C C . ALA A 1 107 ? -24.299 8.223 25.922 1.00 76.88 107 ALA A C 1
ATOM 790 O O . ALA A 1 107 ? -24.376 8.079 24.685 1.00 76.88 107 ALA A O 1
#

Foldseek 3Di:
DVVVVVVVVVVVLVVQCVPQVVVDLCSSDPVSNVVQCVQCVVPVVSNVVVVVVVVVVVVVVVVVVVVVVVVVVVVVVVVCLVVQLVVLVVCPVVVVDDPVRSVVSND

InterPro domains:
  IPR001712 Type III secretion system FHIPEP [PF00771] (1-107)
  IPR001712 Type III secretion system FHIPEP [PR00949] (63-79)
  IPR001712 Type III secretion system FHIPEP [PR00949] (82-100)
  IPR001712 Type III secretion system FHIPEP [PTHR30161] (1-107)
  IPR025505 FHIPEP conserved site [PS00994] (68-91)

Sequence (107 aa):
VATLLRLALNVASTRVVMLHGQDGHAAAGKVIQAFGEVVIGGNYVVGIVVFAILMIINFVVITKGAGRISEVSARFTLDAMPGKQMAIDADLNAGLIDQPEAKRRRA

pLDDT: mean 85.48, std 7.48, range [59.34, 96.81]

Secondary structure (DSSP, 8-state):
-HHHHHHHHHHHHHHHHHHHGGG-TTTT-HHHHHHHHHHHTT-HHHHHHHHHHHHHHHHHHHHHHHHHHHHHHHHHHHHHHHHHHHHHHHHHHTTSS-HHHHHHHH-

Organism: Pseudomonas syringae pv. maculicola (NCBI:txid59511)